Protein AF-A0A6P0NS53-F1 (afdb_monomer)

Nearest PDB structures (foldseek):
  1uk5-assembly1_A  TM=4.163E-01  e=1.624E+00  Mus musculus

Secondary structure (DSSP, 8-state):
----------------SS------------HHHHHHHHHHHHHHHHHHHHHHTTS--SSHHHHHHHHHHHHHHHHT-HHHHHHHHHHHHHH-HHHHHHHH--TTHHHHHHHHHHTT--

Radius of gyration: 18.17 Å; Cα contacts (8 Å, |Δi|>4): 87; chains: 1; bounding box: 30×30×69 Å

Structure (mmCIF, N/CA/C/O backbone):
data_AF-A0A6P0NS53-F1
#
_entry.id   AF-A0A6P0NS53-F1
#
loop_
_atom_site.group_PDB
_atom_site.id
_atom_site.type_symbol
_atom_site.label_atom_id
_atom_site.label_alt_id
_atom_site.label_comp_id
_atom_site.label_asym_id
_atom_site.label_entity_id
_atom_site.label_seq_id
_atom_site.pdbx_PDB_ins_code
_atom_site.Cartn_x
_atom_site.Cartn_y
_atom_site.Cartn_z
_atom_site.occupancy
_atom_site.B_iso_or_equiv
_atom_site.auth_seq_id
_atom_site.auth_comp_id
_atom_site.auth_asym_id
_atom_site.auth_atom_id
_atom_site.pdbx_PDB_model_num
ATOM 1 N N . MET A 1 1 ? -12.312 -16.521 -57.241 1.00 34.91 1 MET A N 1
ATOM 2 C CA . MET A 1 1 ? -12.283 -16.136 -55.816 1.00 34.91 1 MET A CA 1
ATOM 3 C C . MET A 1 1 ? -11.096 -16.828 -55.168 1.00 34.91 1 MET A C 1
ATOM 5 O O . MET A 1 1 ? -10.993 -18.034 -55.361 1.00 34.91 1 MET A O 1
ATOM 9 N N . PRO A 1 2 ? -10.205 -16.115 -54.466 1.00 38.16 2 PRO A N 1
ATOM 10 C CA . PRO A 1 2 ? -9.332 -16.703 -53.461 1.00 38.16 2 PRO A CA 1
ATOM 11 C C . PRO A 1 2 ? -9.891 -16.450 -52.053 1.00 38.16 2 PRO A C 1
ATOM 13 O O . PRO A 1 2 ? -10.226 -15.323 -51.694 1.00 38.16 2 PRO A O 1
ATOM 16 N N . ASP A 1 3 ? -10.003 -17.538 -51.300 1.00 37.81 3 ASP A N 1
ATOM 17 C CA . ASP A 1 3 ? -10.196 -17.595 -49.852 1.00 37.81 3 ASP A CA 1
ATOM 18 C C . ASP A 1 3 ? -8.951 -17.024 -49.153 1.00 37.81 3 ASP A C 1
ATOM 20 O O . ASP A 1 3 ? -7.829 -17.412 -49.479 1.00 37.81 3 ASP A O 1
ATOM 24 N N . ASN A 1 4 ? -9.144 -16.082 -48.228 1.00 36.38 4 ASN A N 1
ATOM 25 C CA . ASN A 1 4 ? -8.081 -15.567 -47.371 1.00 36.38 4 ASN A CA 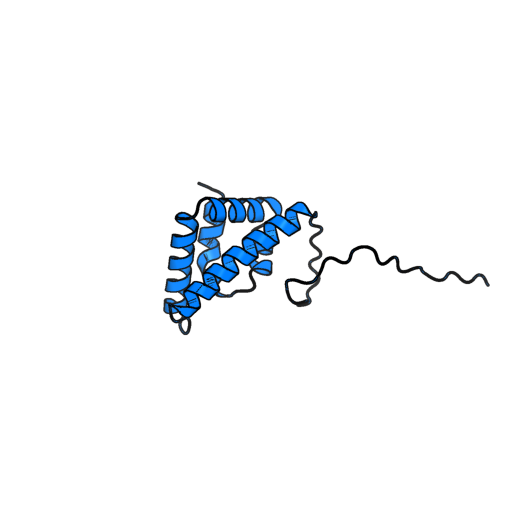1
ATOM 26 C C . ASN A 1 4 ? -8.583 -15.540 -45.924 1.00 36.38 4 ASN A C 1
ATOM 28 O O . ASN A 1 4 ? -8.949 -14.502 -45.371 1.00 36.38 4 ASN A O 1
ATOM 32 N N . THR A 1 5 ? -8.647 -16.736 -45.347 1.00 38.75 5 THR A N 1
ATOM 33 C CA . THR A 1 5 ? -8.88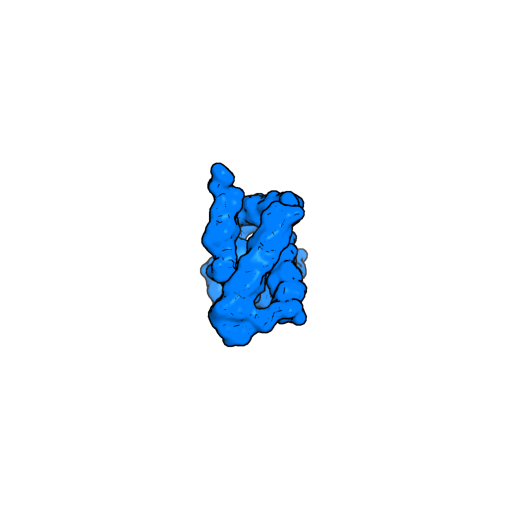5 -16.986 -43.926 1.00 38.75 5 THR A CA 1
ATOM 34 C C . THR A 1 5 ? -7.869 -16.208 -43.074 1.00 38.75 5 THR A C 1
ATOM 36 O O . THR A 1 5 ? -6.658 -16.397 -43.194 1.00 38.75 5 THR A O 1
ATOM 39 N N . ILE A 1 6 ? -8.355 -15.308 -42.213 1.00 48.66 6 ILE A N 1
ATOM 40 C CA . ILE A 1 6 ? -7.533 -14.560 -41.252 1.00 48.66 6 ILE A CA 1
ATOM 41 C C . ILE A 1 6 ? -7.165 -15.500 -40.097 1.00 48.66 6 ILE A C 1
ATOM 43 O O . ILE A 1 6 ? -8.029 -15.942 -39.342 1.00 48.66 6 ILE A O 1
ATOM 47 N N . ASN A 1 7 ? -5.872 -15.793 -39.957 1.00 35.19 7 ASN A N 1
ATOM 48 C CA . ASN A 1 7 ? -5.318 -16.550 -38.839 1.00 35.19 7 ASN A CA 1
ATOM 49 C C . ASN A 1 7 ? -5.260 -15.674 -37.580 1.00 35.19 7 ASN A C 1
ATOM 51 O O . ASN A 1 7 ? -4.454 -14.748 -37.497 1.00 35.19 7 ASN A O 1
ATOM 55 N N . PHE A 1 8 ? -6.066 -16.003 -36.571 1.00 43.97 8 PHE A N 1
ATOM 56 C CA . PHE A 1 8 ? -5.882 -15.493 -35.215 1.00 43.97 8 PHE A CA 1
ATOM 57 C C . PHE A 1 8 ? -4.694 -16.219 -34.569 1.00 43.97 8 PHE A C 1
ATOM 59 O O . PHE A 1 8 ? -4.832 -17.328 -34.052 1.00 43.97 8 PHE A O 1
ATOM 66 N N . THR A 1 9 ? -3.505 -15.616 -34.601 1.00 34.25 9 THR A N 1
ATOM 67 C CA . THR A 1 9 ? -2.370 -16.084 -33.796 1.00 34.25 9 THR A CA 1
ATOM 68 C C . THR A 1 9 ? -2.607 -15.736 -32.334 1.00 34.25 9 THR A C 1
ATOM 70 O O . THR A 1 9 ? -2.361 -14.622 -31.883 1.00 34.25 9 THR A O 1
ATOM 73 N N . ASN A 1 10 ? -3.094 -16.732 -31.604 1.00 50.84 10 ASN A N 1
ATOM 74 C CA . ASN A 1 10 ? -3.079 -16.790 -30.155 1.00 50.84 10 ASN A CA 1
ATOM 75 C C . ASN A 1 10 ? -1.629 -17.038 -29.697 1.00 50.84 10 ASN A C 1
ATOM 77 O O . ASN A 1 10 ? -1.100 -18.134 -29.886 1.00 50.84 10 ASN A O 1
ATOM 81 N N . GLN A 1 11 ? -0.966 -16.024 -29.139 1.00 44.06 11 GLN A N 1
ATOM 82 C CA . GLN A 1 11 ? 0.300 -16.193 -28.424 1.00 44.06 11 GLN A CA 1
ATOM 83 C C . GLN A 1 11 ? 0.292 -15.352 -27.148 1.00 44.06 11 GLN A C 1
ATOM 85 O O . GLN A 1 11 ? 0.391 -14.131 -27.204 1.00 44.06 11 GLN A O 1
ATOM 90 N N . GLY A 1 12 ? 0.211 -16.040 -26.004 1.00 35.94 12 GLY A N 1
ATOM 91 C CA . GLY A 1 12 ? 0.552 -15.483 -24.695 1.00 35.94 12 GLY A CA 1
ATOM 92 C C . GLY A 1 12 ? -0.493 -15.694 -23.603 1.00 35.94 12 GLY A C 1
ATOM 93 O O . GLY A 1 12 ? -1.063 -14.731 -23.107 1.00 35.94 12 GLY A O 1
ATOM 94 N N . ASN A 1 13 ? -0.714 -16.943 -23.182 1.00 50.44 13 ASN A N 1
ATOM 95 C CA . ASN A 1 13 ? -1.363 -17.230 -21.902 1.00 50.44 13 ASN A CA 1
ATOM 96 C C . ASN A 1 13 ? -0.452 -16.760 -20.753 1.00 50.44 13 ASN A C 1
ATOM 98 O O . ASN A 1 13 ? 0.525 -17.435 -20.435 1.00 50.44 13 ASN A O 1
ATOM 102 N N . ALA A 1 14 ? -0.797 -15.648 -20.106 1.00 43.59 14 ALA A N 1
ATOM 103 C CA . ALA A 1 14 ? -0.420 -15.381 -18.724 1.00 43.59 14 ALA A CA 1
ATOM 104 C C . ALA A 1 14 ? -1.712 -15.290 -17.909 1.00 43.59 14 ALA A C 1
ATOM 106 O O . ALA A 1 14 ? -2.581 -14.455 -18.159 1.00 43.59 14 ALA A O 1
ATOM 107 N N . SER A 1 15 ? -1.869 -16.240 -16.997 1.00 40.12 15 SER A N 1
ATOM 108 C CA . SER A 1 15 ? -3.053 -16.427 -16.173 1.00 40.12 15 SER A CA 1
ATOM 109 C C . SER A 1 15 ? -3.352 -15.206 -15.301 1.00 40.12 15 SER A C 1
ATOM 111 O O . SER A 1 15 ? -2.579 -14.855 -14.418 1.00 40.12 15 SER A O 1
ATOM 113 N N . ILE A 1 16 ? -4.513 -14.611 -15.570 1.00 51.44 16 ILE A N 1
ATOM 114 C CA . ILE A 1 16 ? -5.512 -14.055 -14.646 1.00 51.44 16 ILE A CA 1
ATOM 115 C C . ILE A 1 16 ? -5.083 -14.044 -13.163 1.00 51.44 16 ILE A C 1
ATOM 117 O O . ILE A 1 16 ? -5.287 -15.021 -12.446 1.00 51.44 16 ILE A O 1
ATOM 121 N N . TYR A 1 17 ? -4.614 -12.891 -12.687 1.00 47.34 17 TYR A N 1
ATOM 122 C CA . TYR A 1 17 ? -4.749 -12.461 -11.292 1.00 47.34 17 TYR A CA 1
ATOM 123 C C . TYR A 1 17 ? -5.261 -11.020 -11.300 1.00 47.34 17 TYR A C 1
ATOM 125 O O . TYR A 1 17 ? -4.495 -10.075 -11.426 1.00 47.34 17 TYR A O 1
ATOM 133 N N . GLY A 1 18 ? -6.583 -10.873 -11.249 1.00 41.56 18 GLY A N 1
ATOM 134 C CA . GLY A 1 18 ? -7.274 -9.584 -11.314 1.00 41.56 18 GLY A CA 1
ATOM 135 C C . GLY A 1 18 ? -8.386 -9.631 -12.353 1.00 41.56 18 GLY A C 1
ATOM 136 O O . GLY A 1 18 ? -8.162 -9.945 -13.517 1.00 41.56 18 GLY A O 1
ATOM 137 N N . LYS A 1 19 ? -9.621 -9.411 -11.911 1.00 41.03 19 LYS A N 1
ATOM 138 C CA . LYS A 1 19 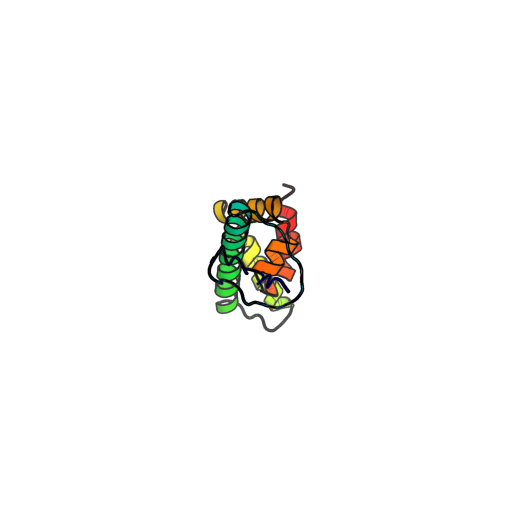? -10.830 -9.472 -12.735 1.00 41.03 19 LYS A CA 1
ATOM 139 C C . LYS A 1 19 ? -10.702 -8.575 -13.968 1.00 41.03 19 LYS A C 1
ATOM 141 O O . LYS A 1 19 ? -10.268 -7.434 -13.877 1.00 41.03 19 LYS A O 1
ATOM 146 N N . GLN A 1 20 ? -11.181 -9.077 -15.100 1.00 48.31 20 GLN A N 1
ATOM 147 C CA . GLN A 1 20 ? -11.447 -8.285 -16.297 1.00 48.31 20 GLN A CA 1
ATOM 148 C C . GLN A 1 20 ? -12.592 -7.306 -15.984 1.00 48.31 20 GLN A C 1
ATOM 150 O O . GLN A 1 20 ? -13.768 -7.638 -16.123 1.00 48.31 20 GLN A O 1
ATOM 155 N N . VAL A 1 21 ? -12.257 -6.117 -15.483 1.00 44.91 21 VAL A N 1
ATOM 156 C CA . VAL A 1 21 ? -13.198 -4.999 -15.348 1.00 44.91 21 VAL A CA 1
ATOM 157 C C . VAL A 1 21 ? -12.911 -4.062 -16.512 1.00 44.91 21 VAL A C 1
ATOM 159 O O . VAL A 1 21 ? -11.875 -3.409 -16.561 1.00 44.91 21 VAL A O 1
ATOM 162 N N . GLY A 1 22 ? -13.785 -4.091 -17.517 1.00 50.28 22 GLY A N 1
ATOM 163 C CA . GLY A 1 22 ? -13.590 -3.353 -18.758 1.00 50.28 22 GLY A CA 1
ATOM 164 C C . GLY A 1 22 ? -13.573 -1.843 -18.545 1.00 50.28 22 GLY A C 1
ATOM 165 O O . GLY A 1 22 ? -14.570 -1.309 -18.078 1.00 50.28 22 GLY A O 1
ATOM 166 N N . ILE A 1 23 ? -12.466 -1.201 -18.933 1.00 41.69 23 ILE A N 1
ATOM 167 C CA . ILE A 1 23 ? -12.349 0.025 -19.745 1.00 41.69 23 ILE A CA 1
ATOM 168 C C . ILE A 1 23 ? -10.974 -0.067 -20.440 1.00 41.69 23 ILE A C 1
ATOM 170 O O . ILE A 1 23 ? -9.974 -0.351 -19.786 1.00 41.69 23 ILE A O 1
ATOM 174 N N . ASP A 1 24 ? -10.923 0.149 -21.755 1.00 42.53 24 ASP A N 1
ATOM 175 C CA . ASP A 1 24 ? -9.722 0.090 -22.600 1.00 42.53 24 ASP A CA 1
ATOM 176 C C . ASP A 1 24 ? -8.638 1.111 -22.198 1.00 42.53 24 ASP A C 1
ATOM 178 O O . ASP A 1 24 ? -8.506 2.186 -22.785 1.00 42.53 24 ASP A O 1
ATOM 182 N N . LYS A 1 25 ? -7.807 0.763 -21.214 1.00 49.53 25 LYS A N 1
ATOM 183 C CA . LYS A 1 25 ? -6.474 1.348 -21.035 1.00 49.53 25 LYS A CA 1
ATOM 184 C C . LYS A 1 25 ? -5.434 0.266 -21.309 1.00 49.53 25 LYS A C 1
ATOM 186 O O . LYS A 1 25 ? -4.979 -0.425 -20.403 1.00 49.53 25 LYS A O 1
ATOM 191 N N . GLN A 1 26 ? -5.076 0.078 -22.580 1.00 50.81 26 GLN A N 1
ATOM 192 C CA . GLN A 1 26 ? -3.965 -0.806 -22.942 1.00 50.81 26 GLN A CA 1
ATOM 193 C C . GLN A 1 26 ? -2.635 -0.128 -22.599 1.00 50.81 26 GLN A C 1
ATOM 195 O O . GLN A 1 26 ? -2.031 0.558 -23.422 1.00 50.81 26 GLN A O 1
ATOM 200 N N . TYR A 1 27 ? -2.170 -0.323 -21.369 1.00 59.41 27 TYR A N 1
ATOM 201 C CA . TYR A 1 27 ? -0.786 -0.043 -21.013 1.00 59.41 27 TYR A CA 1
ATOM 202 C C . TYR A 1 27 ? 0.104 -1.181 -21.529 1.00 59.41 27 TYR A C 1
ATOM 204 O O . TYR A 1 27 ? -0.057 -2.337 -21.137 1.00 59.41 27 TYR A O 1
ATOM 212 N N . ASN A 1 28 ? 1.036 -0.872 -22.436 1.00 71.31 28 ASN A N 1
ATOM 213 C CA . ASN A 1 28 ? 1.952 -1.861 -23.008 1.00 71.31 28 ASN A CA 1
ATOM 214 C C . ASN A 1 28 ? 3.167 -2.063 -22.083 1.00 71.31 28 ASN A C 1
ATOM 216 O O . ASN A 1 28 ? 4.255 -1.552 -22.350 1.00 71.31 28 ASN A O 1
ATOM 220 N N . TYR A 1 29 ? 2.954 -2.742 -20.954 1.00 79.31 29 TYR A N 1
ATOM 221 C CA . TYR A 1 29 ? 4.008 -3.066 -19.991 1.00 79.31 29 TYR A CA 1
ATOM 222 C C . TYR A 1 29 ?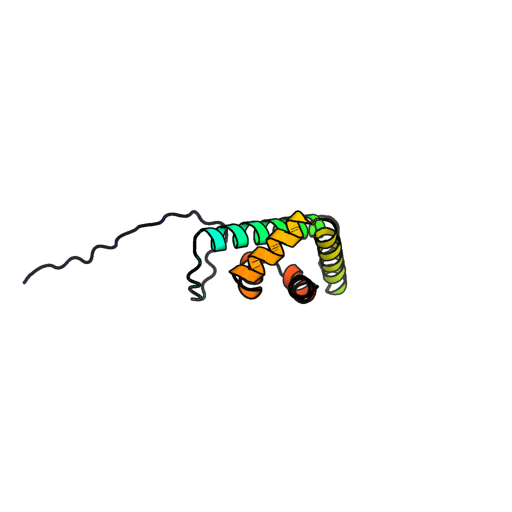 4.801 -4.299 -20.419 1.00 79.31 29 TYR A C 1
ATOM 224 O O . TYR A 1 29 ? 4.220 -5.304 -20.836 1.00 79.31 29 TYR A O 1
ATOM 232 N N . ASN A 1 30 ? 6.121 -4.253 -20.251 1.00 86.56 30 ASN A N 1
ATOM 233 C CA . ASN A 1 30 ? 6.967 -5.432 -20.404 1.00 86.56 30 ASN A CA 1
ATOM 234 C C . ASN A 1 30 ? 6.768 -6.424 -19.235 1.00 86.56 30 ASN A C 1
ATOM 236 O O . ASN A 1 30 ? 6.134 -6.111 -18.225 1.00 86.56 30 ASN A O 1
ATOM 240 N N . SER A 1 31 ? 7.315 -7.635 -19.360 1.00 85.44 31 SER A N 1
ATOM 241 C CA . SER A 1 31 ? 7.146 -8.694 -18.354 1.00 85.44 31 SER A CA 1
ATOM 242 C C . SER A 1 31 ? 7.684 -8.326 -16.967 1.00 85.44 31 SER A C 1
ATOM 244 O O . SER A 1 31 ? 7.143 -8.778 -15.961 1.00 85.44 31 SER A O 1
ATOM 246 N N . GLU A 1 32 ? 8.742 -7.517 -16.896 1.00 84.69 32 GLU A N 1
ATOM 247 C CA . GLU A 1 32 ? 9.330 -7.080 -15.626 1.00 84.69 32 GLU A CA 1
ATOM 248 C C . GLU A 1 32 ? 8.438 -6.046 -14.934 1.00 84.69 32 GLU A C 1
ATOM 250 O O . GLU A 1 32 ? 8.131 -6.202 -13.757 1.00 84.69 32 GLU A O 1
ATOM 255 N N . GLN A 1 33 ? 7.936 -5.057 -15.679 1.00 85.25 33 GLN A N 1
ATOM 256 C CA . GLN A 1 33 ? 6.973 -4.062 -15.199 1.00 85.25 33 GLN A CA 1
ATOM 257 C C . GLN A 1 33 ? 5.710 -4.730 -14.650 1.00 85.25 33 GLN A C 1
ATOM 259 O O . GLN A 1 33 ? 5.281 -4.414 -13.543 1.00 85.25 33 GLN A O 1
ATOM 264 N N . GLN A 1 34 ? 5.153 -5.701 -15.383 1.00 87.19 34 GLN A N 1
ATOM 265 C CA . GLN A 1 34 ? 3.982 -6.462 -14.936 1.00 87.19 34 GLN A CA 1
ATOM 266 C C . GLN A 1 34 ? 4.254 -7.216 -13.633 1.00 87.19 34 GLN A C 1
ATOM 268 O O . GLN A 1 34 ? 3.425 -7.195 -12.726 1.00 87.19 34 GLN A O 1
ATOM 273 N N . LYS A 1 35 ? 5.425 -7.853 -13.519 1.00 89.44 35 LYS A N 1
ATOM 274 C CA . LYS A 1 35 ? 5.819 -8.583 -12.314 1.00 89.44 35 LYS A CA 1
ATOM 275 C C . LYS A 1 35 ? 5.973 -7.645 -11.117 1.00 89.44 35 LYS A C 1
ATOM 277 O O . LYS A 1 35 ? 5.370 -7.898 -10.080 1.00 89.44 35 LYS A O 1
ATOM 282 N N . THR A 1 36 ? 6.734 -6.562 -11.260 1.00 91.38 36 THR A N 1
ATOM 283 C CA . THR A 1 36 ? 6.955 -5.592 -10.179 1.00 91.38 36 THR A CA 1
ATOM 284 C C . THR A 1 36 ? 5.646 -4.940 -9.735 1.00 91.38 36 THR A C 1
ATOM 286 O O . THR A 1 36 ? 5.408 -4.801 -8.536 1.00 91.38 36 THR A O 1
ATOM 289 N N . LEU A 1 37 ? 4.771 -4.589 -10.683 1.00 93.69 37 LEU A N 1
ATOM 290 C CA . LEU A 1 37 ? 3.447 -4.046 -10.393 1.00 93.69 37 LEU A CA 1
ATOM 291 C C . LEU A 1 37 ? 2.582 -5.047 -9.618 1.00 93.69 37 LEU A C 1
ATOM 293 O O . LEU A 1 37 ? 2.024 -4.690 -8.583 1.00 93.69 37 LEU A O 1
ATOM 297 N N . ALA A 1 38 ? 2.498 -6.293 -10.089 1.00 92.75 38 ALA A N 1
ATOM 298 C CA . ALA A 1 38 ? 1.698 -7.334 -9.451 1.00 92.75 38 ALA A CA 1
ATOM 299 C C . ALA A 1 38 ? 2.203 -7.670 -8.040 1.00 92.75 38 ALA A C 1
ATOM 301 O O . ALA A 1 38 ? 1.403 -7.803 -7.118 1.00 92.75 38 ALA A O 1
ATOM 302 N N . GLU A 1 39 ? 3.521 -7.762 -7.850 1.00 94.00 39 GLU A N 1
ATOM 303 C CA . GLU A 1 39 ? 4.127 -8.022 -6.540 1.00 94.00 39 GLU A CA 1
ATOM 304 C C . GLU A 1 39 ? 3.823 -6.899 -5.542 1.00 94.00 39 GLU A C 1
ATOM 306 O O . GLU A 1 39 ? 3.392 -7.177 -4.423 1.00 94.00 39 GLU A O 1
ATOM 311 N N . ALA A 1 40 ? 3.992 -5.635 -5.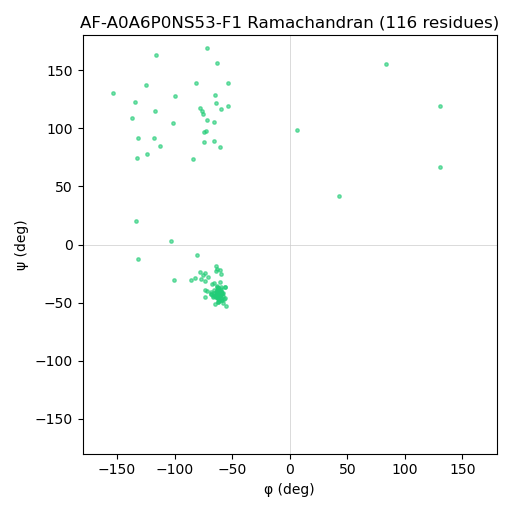946 1.00 95.69 40 ALA A N 1
ATOM 312 C CA . ALA A 1 40 ? 3.687 -4.493 -5.087 1.00 95.69 40 ALA A CA 1
ATOM 313 C C . ALA A 1 40 ? 2.185 -4.387 -4.782 1.00 95.69 40 ALA A C 1
ATOM 315 O O . ALA A 1 40 ? 1.804 -4.129 -3.639 1.00 95.69 40 ALA A O 1
ATOM 316 N N . ALA A 1 41 ? 1.328 -4.611 -5.782 1.00 96.00 41 ALA A N 1
ATOM 317 C CA . ALA A 1 41 ? -0.117 -4.567 -5.609 1.00 96.00 41 ALA A CA 1
ATOM 318 C C . ALA A 1 41 ? -0.609 -5.658 -4.650 1.00 96.00 41 ALA A C 1
ATOM 320 O O . ALA A 1 41 ? -1.372 -5.361 -3.731 1.00 96.00 41 ALA A O 1
ATOM 321 N N . GLN A 1 42 ? -0.118 -6.892 -4.809 1.00 96.06 42 GLN A N 1
ATOM 322 C CA . GLN A 1 42 ? -0.459 -8.008 -3.929 1.00 96.06 42 GLN A CA 1
ATOM 323 C C . GLN A 1 42 ? -0.029 -7.734 -2.485 1.00 96.06 42 GLN A C 1
ATOM 325 O O . GLN A 1 42 ? -0.809 -7.944 -1.562 1.00 96.06 42 GLN A O 1
ATOM 330 N N . GLU A 1 43 ? 1.186 -7.222 -2.274 1.00 96.50 43 GLU A N 1
ATOM 331 C CA . GLU A 1 43 ? 1.701 -6.962 -0.926 1.00 96.50 43 GLU A CA 1
ATOM 332 C C . GLU A 1 43 ? 0.902 -5.860 -0.208 1.00 96.50 43 GLU A C 1
ATOM 334 O O . GLU A 1 43 ? 0.592 -5.976 0.981 1.00 96.50 43 GLU A O 1
ATOM 339 N N . ILE A 1 44 ? 0.500 -4.811 -0.934 1.00 96.19 44 ILE A N 1
ATOM 340 C CA . ILE A 1 44 ? -0.395 -3.773 -0.410 1.00 96.19 44 ILE A CA 1
ATOM 341 C C . ILE A 1 44 ? -1.787 -4.342 -0.123 1.00 96.19 44 ILE A C 1
ATOM 343 O O . ILE A 1 44 ? -2.351 -4.057 0.937 1.00 96.19 44 ILE A O 1
ATOM 347 N N . GLN A 1 45 ? -2.342 -5.132 -1.042 1.00 96.44 45 GLN A N 1
ATOM 348 C CA . GLN A 1 45 ? -3.657 -5.744 -0.879 1.00 96.44 45 GLN A CA 1
ATOM 349 C C . GLN A 1 45 ? -3.697 -6.613 0.381 1.00 96.44 45 GLN A C 1
ATOM 351 O O . GLN A 1 45 ? -4.557 -6.414 1.243 1.00 96.44 45 GLN A O 1
ATOM 356 N N . ASP A 1 46 ? -2.716 -7.501 0.543 1.00 96.69 46 ASP A N 1
ATO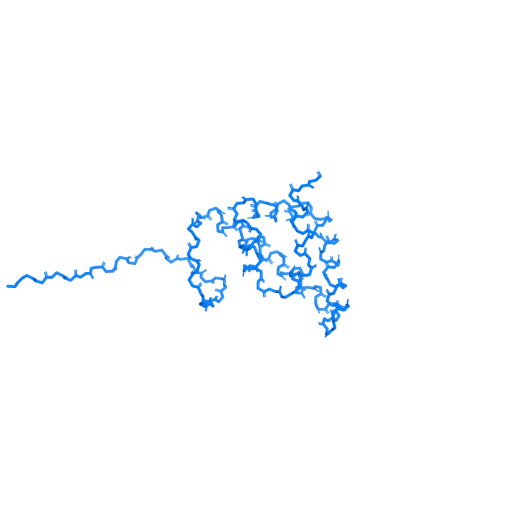M 357 C CA . ASP A 1 46 ? -2.608 -8.390 1.697 1.00 96.69 46 ASP A CA 1
ATOM 358 C C . ASP A 1 46 ? -2.487 -7.604 3.006 1.00 96.69 46 ASP A C 1
ATOM 360 O O . ASP A 1 46 ? -3.108 -7.960 4.013 1.00 96.69 46 ASP A O 1
ATOM 364 N N . LEU A 1 47 ? -1.710 -6.517 3.009 1.00 97.50 47 LEU A N 1
ATOM 365 C CA . LEU A 1 47 ? -1.572 -5.641 4.169 1.00 97.50 47 LEU A CA 1
ATOM 366 C C . LEU A 1 47 ? -2.912 -4.992 4.541 1.00 97.50 47 LEU A C 1
ATOM 368 O O . LEU A 1 47 ? -3.324 -5.035 5.705 1.00 97.50 47 LEU A O 1
ATOM 372 N N . LEU A 1 48 ? -3.608 -4.408 3.565 1.00 96.44 48 LEU A N 1
ATOM 373 C CA . LEU A 1 48 ? -4.888 -3.736 3.782 1.00 96.44 48 LEU A CA 1
ATOM 374 C C . LEU A 1 48 ? -5.963 -4.716 4.264 1.00 96.44 48 LEU A C 1
ATOM 376 O O . LEU A 1 48 ? -6.701 -4.400 5.199 1.00 96.44 48 LEU A O 1
ATOM 380 N N . GLU A 1 49 ? -6.022 -5.922 3.701 1.00 95.62 49 GLU A N 1
ATOM 381 C CA . GLU A 1 49 ? -6.938 -6.976 4.143 1.00 95.62 49 GLU A CA 1
ATOM 382 C C . GLU A 1 49 ? -6.642 -7.451 5.570 1.00 95.62 49 GLU A C 1
ATOM 384 O O . GLU A 1 49 ? -7.558 -7.626 6.381 1.00 95.62 49 GLU A O 1
ATOM 389 N N . GLN A 1 50 ? -5.365 -7.644 5.916 1.00 97.12 50 GLN A N 1
ATOM 390 C CA . GLN A 1 50 ? -4.960 -8.020 7.272 1.00 97.12 50 GLN A CA 1
ATOM 391 C C . GLN A 1 50 ? -5.331 -6.948 8.299 1.00 97.12 50 GLN A C 1
ATOM 393 O O . GLN A 1 50 ? -5.752 -7.276 9.413 1.00 97.12 50 GLN A O 1
ATOM 398 N N . LEU A 1 51 ? -5.198 -5.671 7.939 1.00 97.25 51 LEU A N 1
ATOM 399 C CA . LEU A 1 51 ? -5.572 -4.558 8.806 1.00 97.25 51 LEU A CA 1
ATOM 400 C C . LEU A 1 51 ? -7.092 -4.401 8.911 1.00 97.25 51 LEU A C 1
ATOM 402 O O . LEU A 1 51 ? -7.592 -4.195 10.016 1.00 97.25 51 LEU A O 1
ATOM 406 N N . ALA A 1 52 ? -7.837 -4.586 7.821 1.00 94.56 52 ALA A N 1
ATOM 407 C CA . ALA A 1 52 ? -9.301 -4.529 7.823 1.00 94.56 52 ALA A CA 1
ATOM 408 C C . ALA A 1 52 ? -9.953 -5.631 8.683 1.00 94.56 52 ALA A C 1
ATOM 410 O O . ALA A 1 52 ? -11.070 -5.461 9.164 1.00 94.56 52 ALA A O 1
ATOM 411 N N . LYS A 1 53 ? -9.254 -6.747 8.934 1.00 96.31 53 LYS A N 1
ATOM 412 C CA . LYS A 1 53 ? -9.688 -7.778 9.899 1.00 96.31 53 LYS A CA 1
ATOM 413 C C . LYS A 1 53 ? -9.519 -7.345 11.361 1.00 96.31 53 LYS A C 1
ATOM 415 O O . LYS A 1 53 ? -10.187 -7.890 12.234 1.00 96.31 53 LYS A O 1
ATOM 420 N N . LYS A 1 54 ? -8.606 -6.409 11.640 1.00 97.00 54 LYS A N 1
ATOM 421 C CA . LYS A 1 54 ? -8.249 -5.955 12.999 1.00 97.00 54 LYS A CA 1
ATOM 422 C C . LYS A 1 54 ? -8.917 -4.640 13.384 1.00 97.00 54 LYS A C 1
ATOM 424 O O . LYS A 1 54 ? -9.172 -4.407 14.563 1.00 97.00 54 LYS A O 1
ATOM 429 N N . TYR A 1 55 ? -9.180 -3.786 12.404 1.00 96.06 55 TYR A N 1
ATOM 430 C CA . TYR A 1 55 ? -9.740 -2.459 12.598 1.00 96.06 55 TYR A CA 1
ATOM 431 C C . TYR A 1 55 ? -11.013 -2.316 11.761 1.00 96.06 55 TYR A C 1
ATOM 433 O O . TYR A 1 55 ? -11.029 -2.734 10.603 1.00 96.06 55 TYR A O 1
ATOM 441 N N . PRO A 1 56 ? -12.082 -1.718 12.312 1.00 94.19 56 PRO A N 1
ATOM 442 C CA . PRO A 1 56 ? -13.306 -1.495 11.557 1.00 94.19 56 PRO A CA 1
ATOM 443 C C . PRO A 1 56 ? -13.049 -0.550 10.374 1.00 94.19 56 PRO A C 1
ATOM 445 O O . PRO A 1 56 ? -12.125 0.260 10.405 1.00 94.19 56 PRO A O 1
ATOM 448 N N . THR A 1 57 ? -13.890 -0.633 9.344 1.00 95.69 57 THR A N 1
ATOM 449 C CA . THR A 1 57 ? -13.778 0.159 8.101 1.00 95.69 57 THR A CA 1
ATOM 450 C C . THR A 1 57 ? -15.119 0.771 7.670 1.00 95.69 57 THR A C 1
ATOM 452 O O . THR A 1 57 ? -15.292 1.165 6.517 1.00 95.69 57 THR A O 1
ATOM 455 N N . ASN A 1 58 ? -16.081 0.888 8.594 1.00 95.75 58 ASN A N 1
ATOM 456 C CA . ASN A 1 58 ? -17.456 1.309 8.297 1.00 95.75 58 ASN A CA 1
ATOM 457 C C . ASN A 1 58 ? -17.588 2.825 8.082 1.00 95.75 58 ASN A C 1
ATOM 459 O O . ASN A 1 58 ? -18.453 3.270 7.332 1.00 95.75 58 ASN A O 1
ATOM 463 N N . THR A 1 59 ? -16.738 3.629 8.725 1.00 96.75 59 THR A N 1
ATOM 464 C CA . THR A 1 59 ? -16.747 5.098 8.606 1.00 96.75 59 THR A CA 1
ATOM 465 C C . THR A 1 59 ? -15.465 5.623 7.971 1.00 96.75 59 THR A C 1
ATOM 467 O O . THR A 1 59 ? -14.443 4.938 7.943 1.00 96.75 59 THR A O 1
ATOM 470 N N . LEU A 1 60 ? -15.485 6.869 7.487 1.00 94.62 60 LEU A N 1
ATOM 471 C CA . LEU A 1 60 ? -14.289 7.505 6.931 1.00 94.62 60 LEU A CA 1
ATOM 472 C C . LEU A 1 60 ? -13.141 7.562 7.952 1.00 94.62 60 LEU A C 1
ATOM 474 O O . LEU A 1 60 ? -12.018 7.197 7.621 1.00 94.62 60 LEU A O 1
ATOM 478 N N . SER A 1 61 ? -13.424 7.939 9.203 1.00 95.69 61 SER A N 1
ATOM 479 C CA . SER A 1 61 ? -12.415 7.975 10.272 1.00 95.69 61 SER A CA 1
ATOM 480 C C . SER A 1 61 ? -11.806 6.596 10.535 1.00 95.69 61 SER A C 1
ATOM 482 O O . SER A 1 61 ? -10.600 6.472 10.712 1.00 95.69 61 SER A O 1
ATOM 484 N N . GLN A 1 62 ? -12.631 5.549 10.513 1.00 96.69 62 GLN A N 1
ATOM 485 C CA . GLN A 1 62 ? -12.191 4.166 10.687 1.00 96.69 62 GLN A CA 1
ATOM 486 C C . GLN A 1 62 ? -11.294 3.692 9.533 1.00 96.69 62 GLN A C 1
ATOM 488 O O . GLN A 1 62 ? -10.230 3.122 9.766 1.00 96.69 62 GLN A O 1
ATOM 493 N N . LYS A 1 63 ? -11.660 4.012 8.287 1.00 96.00 63 LYS A N 1
ATOM 494 C CA . LYS A 1 63 ? -10.810 3.757 7.115 1.00 96.00 63 LYS A CA 1
ATOM 495 C C . LYS A 1 63 ? -9.487 4.529 7.182 1.00 96.00 63 LYS A C 1
ATOM 497 O O . LYS A 1 63 ? -8.450 3.976 6.833 1.00 96.00 63 LYS A O 1
ATOM 502 N N . GLY A 1 64 ? -9.512 5.764 7.688 1.00 94.75 64 GLY A N 1
ATOM 503 C CA . GLY A 1 64 ? -8.312 6.563 7.950 1.00 94.75 64 GLY A CA 1
ATOM 504 C C . GLY A 1 64 ? -7.343 5.881 8.918 1.00 94.75 64 GLY A C 1
ATOM 505 O O . GLY A 1 64 ? -6.151 5.836 8.644 1.00 94.75 64 GLY A O 1
ATOM 506 N N . ILE A 1 65 ? -7.848 5.260 9.991 1.00 96.38 65 ILE A N 1
ATOM 507 C CA . ILE A 1 65 ? -7.016 4.485 10.930 1.00 96.38 65 ILE A CA 1
ATOM 508 C C . ILE A 1 65 ? -6.314 3.325 10.215 1.00 96.38 65 ILE A C 1
ATOM 510 O O . ILE A 1 65 ? -5.118 3.115 10.421 1.00 96.38 65 ILE A O 1
ATOM 514 N N . VAL A 1 66 ? -7.031 2.584 9.364 1.00 97.25 66 VAL A N 1
ATOM 515 C CA . VAL A 1 66 ? -6.434 1.488 8.584 1.00 97.25 66 VAL A CA 1
ATOM 516 C C . VAL A 1 66 ? -5.355 2.004 7.637 1.00 97.25 66 VAL A C 1
ATOM 518 O O . VAL A 1 66 ? -4.269 1.432 7.603 1.00 97.25 66 VAL A O 1
ATOM 521 N N . ALA A 1 67 ? -5.616 3.105 6.931 1.00 94.56 67 ALA A N 1
ATOM 522 C CA . ALA A 1 67 ? -4.642 3.736 6.047 1.00 94.56 67 ALA A CA 1
ATOM 523 C C . ALA A 1 67 ? -3.375 4.161 6.810 1.00 94.56 67 ALA A C 1
ATOM 525 O O . ALA A 1 67 ? -2.274 3.794 6.412 1.00 94.56 67 ALA A O 1
ATOM 526 N N . THR A 1 68 ? -3.507 4.833 7.959 1.00 95.44 68 THR A N 1
ATOM 527 C CA . THR A 1 68 ? -2.360 5.191 8.812 1.00 95.44 68 THR A CA 1
ATOM 528 C C . THR A 1 68 ? -1.575 3.958 9.261 1.00 95.44 68 THR A C 1
ATOM 530 O O . THR A 1 68 ? -0.348 3.961 9.232 1.00 95.44 68 THR A O 1
ATOM 533 N N . LYS A 1 69 ? -2.257 2.869 9.635 1.00 97.81 69 LYS A N 1
ATOM 534 C CA . LYS A 1 69 ? -1.585 1.622 10.029 1.00 97.81 69 LYS A CA 1
ATOM 535 C C . LYS A 1 69 ? -0.867 0.941 8.867 1.00 97.81 69 LYS A C 1
ATOM 537 O O . LYS A 1 69 ? 0.189 0.352 9.085 1.00 97.81 69 LYS A O 1
ATOM 542 N N . ALA A 1 70 ? -1.408 1.033 7.656 1.00 97.06 70 ALA A N 1
ATOM 543 C CA . ALA A 1 70 ? -0.753 0.530 6.457 1.00 97.06 70 ALA A CA 1
ATOM 544 C C . ALA A 1 70 ? 0.518 1.332 6.146 1.00 97.06 70 ALA A C 1
ATOM 546 O O . ALA A 1 70 ? 1.572 0.741 5.929 1.00 97.06 70 ALA A O 1
ATOM 547 N N . VAL A 1 71 ? 0.444 2.664 6.234 1.00 95.62 71 VAL A N 1
ATOM 548 C CA . VAL A 1 71 ? 1.598 3.567 6.106 1.00 95.62 71 VAL A CA 1
ATOM 549 C C . VAL A 1 71 ? 2.703 3.200 7.101 1.00 95.62 71 VAL A C 1
ATOM 551 O O . VAL A 1 71 ? 3.824 2.916 6.687 1.00 95.62 71 VAL A O 1
ATOM 554 N N . GLU A 1 72 ? 2.377 3.092 8.394 1.00 96.44 72 GLU A N 1
ATOM 555 C CA . GLU A 1 72 ? 3.340 2.694 9.433 1.00 96.44 72 GLU A CA 1
ATOM 556 C C . GLU A 1 72 ? 4.000 1.333 9.138 1.00 96.44 72 GLU A C 1
ATOM 558 O O . GLU A 1 72 ? 5.168 1.119 9.467 1.00 96.44 72 GLU A O 1
ATOM 563 N N . ALA A 1 73 ? 3.251 0.382 8.574 1.00 97.00 73 ALA A N 1
ATOM 564 C CA . ALA A 1 73 ? 3.766 -0.942 8.234 1.00 97.00 73 ALA A CA 1
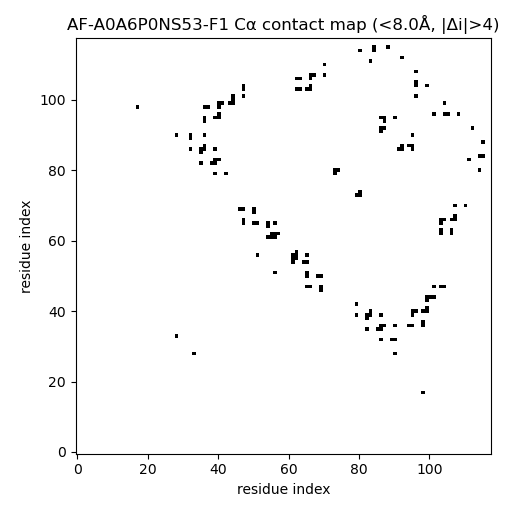ATOM 565 C C . ALA A 1 73 ? 4.715 -0.899 7.026 1.00 97.00 73 ALA A C 1
ATOM 567 O O . ALA A 1 73 ? 5.756 -1.554 7.058 1.00 97.00 73 ALA A O 1
ATOM 568 N N . ILE A 1 74 ? 4.393 -0.095 6.009 1.00 95.69 74 ILE A N 1
ATOM 569 C CA . ILE A 1 74 ? 5.246 0.127 4.834 1.00 95.69 74 ILE A CA 1
ATOM 570 C C . ILE A 1 74 ? 6.554 0.812 5.245 1.00 95.69 74 ILE A C 1
ATOM 572 O O . ILE A 1 74 ? 7.626 0.369 4.845 1.00 95.69 74 ILE A O 1
ATOM 576 N N . GLU A 1 75 ? 6.500 1.843 6.092 1.00 93.62 75 GLU A N 1
ATOM 577 C CA . GLU A 1 75 ? 7.705 2.530 6.584 1.00 93.62 75 GLU A CA 1
ATOM 578 C C . GLU A 1 75 ? 8.650 1.596 7.349 1.00 93.62 75 GLU A C 1
ATOM 580 O O . GLU A 1 75 ? 9.871 1.714 7.244 1.00 93.62 75 GLU A O 1
ATOM 585 N N . LYS A 1 76 ? 8.089 0.647 8.106 1.00 96.62 76 LYS A N 1
ATOM 586 C CA . LYS A 1 76 ? 8.848 -0.336 8.893 1.00 96.62 76 LYS A CA 1
ATOM 587 C C . LYS A 1 76 ? 9.359 -1.518 8.072 1.00 96.62 76 LYS A C 1
ATOM 589 O O . LYS A 1 76 ? 10.142 -2.305 8.602 1.00 96.62 76 LYS A O 1
ATOM 594 N N . ASN A 1 77 ? 8.934 -1.660 6.818 1.00 96.44 77 ASN A N 1
ATOM 595 C CA . ASN A 1 77 ? 9.346 -2.741 5.931 1.00 96.44 77 ASN A CA 1
ATOM 596 C C . ASN A 1 77 ? 10.087 -2.172 4.703 1.00 96.44 77 ASN A C 1
ATOM 598 O O . ASN A 1 77 ? 9.456 -1.872 3.686 1.00 96.44 77 ASN A O 1
ATOM 602 N N . PRO A 1 78 ? 11.430 -2.054 4.764 1.00 95.00 78 PRO A N 1
ATOM 603 C CA . PRO A 1 78 ? 12.233 -1.507 3.670 1.00 95.00 78 PRO A CA 1
ATOM 604 C C . PRO A 1 78 ? 12.040 -2.234 2.336 1.00 95.00 78 PRO A C 1
ATOM 606 O O . PRO A 1 78 ? 11.997 -1.583 1.298 1.00 95.00 78 PRO A O 1
ATOM 609 N N . ASN A 1 79 ? 11.861 -3.559 2.362 1.00 95.69 79 ASN A N 1
ATOM 610 C CA . ASN A 1 79 ? 11.680 -4.361 1.150 1.00 95.69 79 ASN A CA 1
ATOM 611 C C . ASN A 1 79 ? 10.336 -4.062 0.474 1.00 95.69 79 ASN A C 1
ATOM 613 O O . ASN A 1 79 ? 10.273 -3.907 -0.744 1.00 95.69 79 ASN A O 1
ATOM 617 N N . MET A 1 80 ? 9.264 -3.944 1.266 1.00 95.50 80 MET A N 1
ATOM 618 C CA . MET A 1 80 ? 7.948 -3.546 0.755 1.00 95.50 80 MET A CA 1
ATOM 619 C C . MET A 1 80 ? 8.009 -2.136 0.170 1.00 95.50 80 MET A C 1
ATOM 621 O O . MET A 1 80 ? 7.539 -1.900 -0.940 1.00 95.50 80 MET A O 1
ATOM 625 N N . LYS A 1 81 ? 8.636 -1.200 0.894 1.00 95.38 81 LYS A N 1
ATOM 626 C CA . LYS A 1 81 ? 8.836 0.173 0.425 1.00 95.38 81 LYS A CA 1
ATOM 627 C C . LYS A 1 81 ? 9.577 0.208 -0.915 1.00 95.38 81 LYS A C 1
ATOM 629 O O . LYS A 1 81 ? 9.135 0.912 -1.818 1.00 95.38 81 LYS A O 1
ATOM 634 N N . GLU A 1 82 ? 10.660 -0.553 -1.059 1.00 94.94 82 GLU A N 1
ATOM 635 C CA . GLU A 1 82 ? 11.429 -0.638 -2.305 1.00 94.94 82 GLU A CA 1
ATOM 636 C C . GLU A 1 82 ? 10.569 -1.143 -3.469 1.00 94.94 82 GLU A C 1
ATOM 638 O O . GLU A 1 82 ? 10.512 -0.490 -4.507 1.00 94.94 82 GLU A O 1
ATOM 643 N N . ARG A 1 83 ? 9.814 -2.233 -3.280 1.00 94.38 83 ARG A N 1
ATOM 644 C CA . ARG A 1 83 ? 8.909 -2.777 -4.310 1.00 94.38 83 ARG A CA 1
ATOM 645 C C . ARG A 1 83 ? 7.849 -1.776 -4.747 1.00 94.38 83 ARG A C 1
ATOM 647 O O . ARG A 1 83 ? 7.596 -1.634 -5.942 1.00 94.38 83 ARG A O 1
ATOM 654 N N . ILE A 1 84 ? 7.256 -1.063 -3.791 1.00 95.50 84 ILE A N 1
ATOM 655 C CA . ILE A 1 84 ? 6.267 -0.016 -4.061 1.00 95.50 84 ILE A CA 1
ATOM 656 C C . ILE A 1 84 ? 6.899 1.104 -4.892 1.00 95.50 84 ILE A C 1
ATOM 658 O O . ILE A 1 84 ? 6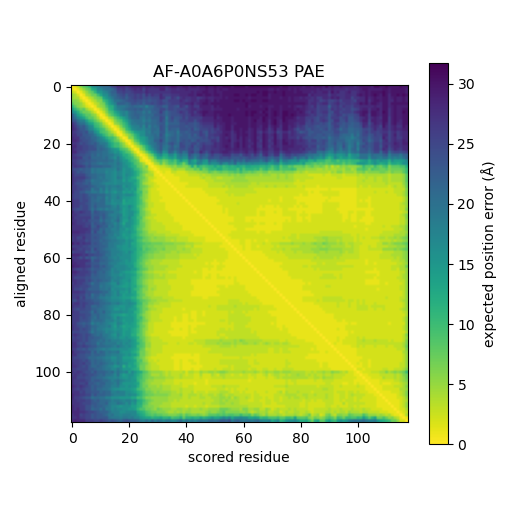.349 1.482 -5.925 1.00 95.50 84 ILE A O 1
ATOM 662 N N . VAL A 1 85 ? 8.077 1.591 -4.498 1.00 95.12 85 VAL A N 1
ATOM 663 C CA . VAL A 1 85 ? 8.812 2.616 -5.254 1.00 95.12 85 VAL A CA 1
ATOM 664 C C . VAL A 1 85 ? 9.144 2.125 -6.666 1.00 95.12 85 VAL A C 1
ATOM 666 O O . VAL A 1 85 ? 8.876 2.844 -7.627 1.00 95.12 85 VAL A O 1
ATOM 669 N N . SER A 1 86 ? 9.644 0.897 -6.828 1.00 94.06 86 SER A N 1
ATOM 670 C CA . SER A 1 86 ? 9.953 0.322 -8.144 1.00 94.06 86 SER A CA 1
ATOM 671 C C . SER A 1 86 ? 8.711 0.166 -9.027 1.00 94.06 86 SER A C 1
ATOM 673 O O . SER A 1 86 ? 8.761 0.447 -10.227 1.00 94.06 86 SER A O 1
ATOM 675 N N . ALA A 1 87 ? 7.572 -0.239 -8.461 1.00 93.56 87 ALA A N 1
ATOM 676 C CA . ALA A 1 87 ? 6.311 -0.331 -9.194 1.00 93.56 87 ALA A CA 1
ATOM 677 C C . ALA A 1 87 ? 5.857 1.049 -9.687 1.00 93.56 87 ALA A C 1
ATOM 679 O O . ALA A 1 87 ? 5.497 1.207 -10.853 1.00 93.56 87 ALA A O 1
ATOM 680 N N . ILE A 1 88 ? 5.952 2.071 -8.836 1.00 93.50 88 ILE A N 1
ATOM 681 C CA . ILE A 1 88 ? 5.556 3.433 -9.199 1.00 93.50 88 ILE A CA 1
ATOM 682 C C . ILE A 1 88 ? 6.507 4.031 -10.240 1.00 93.50 88 ILE A C 1
ATOM 684 O O . ILE A 1 88 ? 6.043 4.629 -11.206 1.00 93.50 88 ILE A O 1
ATOM 688 N N . GLN A 1 89 ? 7.821 3.845 -10.097 1.00 92.31 89 GLN A N 1
ATOM 689 C CA . GLN A 1 89 ? 8.807 4.321 -11.074 1.00 92.31 89 GLN A CA 1
ATOM 690 C C . GLN A 1 89 ? 8.629 3.662 -12.447 1.00 92.31 89 GLN A C 1
ATOM 692 O O . GLN A 1 89 ? 8.812 4.311 -13.474 1.00 92.31 89 GLN A O 1
ATOM 697 N N . SER A 1 90 ? 8.278 2.376 -12.467 1.00 89.62 90 SER A N 1
ATOM 698 C CA . SER A 1 90 ? 8.183 1.596 -13.702 1.00 89.62 90 SER A CA 1
ATOM 699 C C . SER A 1 90 ? 6.831 1.718 -14.408 1.00 89.62 90 SER A C 1
ATOM 701 O O . SER A 1 90 ? 6.786 1.606 -15.634 1.00 89.62 90 SER A O 1
ATOM 703 N N . SER A 1 91 ? 5.748 1.935 -13.651 1.00 86.75 91 SER A N 1
ATOM 704 C CA . SER A 1 91 ? 4.371 1.825 -14.155 1.00 86.75 91 SER A CA 1
ATOM 705 C C . SER A 1 91 ? 3.467 3.014 -13.805 1.00 86.75 91 SER A C 1
ATOM 707 O O . SER A 1 91 ? 2.399 3.158 -14.401 1.00 86.75 91 SER A O 1
ATOM 709 N N . GLY A 1 92 ? 3.898 3.896 -12.899 1.00 90.69 92 GLY A N 1
ATOM 710 C CA . GLY A 1 92 ? 3.125 5.031 -12.393 1.00 90.69 92 GLY A CA 1
ATOM 711 C C . GLY A 1 92 ? 2.172 4.655 -11.254 1.00 90.69 92 GLY A C 1
ATOM 712 O O . GLY A 1 92 ? 1.727 3.513 -11.137 1.00 90.69 92 GLY A O 1
ATOM 713 N N . ILE A 1 93 ? 1.823 5.631 -10.406 1.00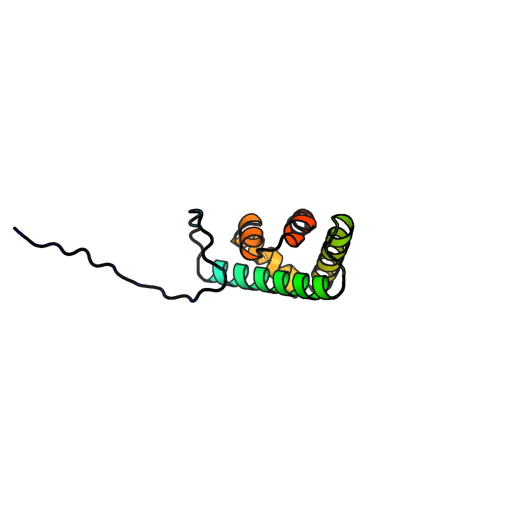 91.62 93 ILE A N 1
ATOM 714 C CA . ILE A 1 93 ? 0.945 5.371 -9.253 1.00 91.62 93 ILE A CA 1
ATOM 715 C C . ILE A 1 93 ? -0.473 4.971 -9.669 1.00 91.62 93 ILE A C 1
ATOM 717 O O . ILE A 1 93 ? -1.077 4.125 -9.018 1.00 91.62 93 ILE A O 1
ATOM 721 N N . THR A 1 94 ? -0.987 5.506 -10.779 1.00 90.69 94 THR A N 1
ATOM 722 C CA . THR A 1 94 ? -2.314 5.142 -11.292 1.00 90.69 94 THR A CA 1
ATOM 723 C C . THR A 1 94 ? -2.408 3.650 -11.602 1.00 90.69 94 THR A C 1
ATOM 725 O O . THR A 1 94 ? -3.410 3.026 -11.272 1.00 90.69 94 THR A O 1
ATOM 728 N N . ALA A 1 95 ? -1.356 3.055 -12.171 1.00 91.19 95 ALA A N 1
ATOM 729 C CA . ALA A 1 95 ? -1.331 1.624 -12.459 1.00 91.19 95 ALA A CA 1
ATOM 730 C C . ALA A 1 95 ? -1.298 0.791 -11.173 1.00 91.19 95 ALA A C 1
ATOM 732 O O . ALA A 1 95 ? -2.007 -0.206 -11.064 1.00 91.19 95 ALA A O 1
ATOM 733 N N . LEU A 1 96 ? -0.524 1.228 -10.172 1.00 93.25 96 LEU A N 1
ATOM 734 C CA . LEU A 1 96 ? -0.507 0.594 -8.852 1.00 93.25 96 LEU A CA 1
ATOM 735 C C . LEU A 1 96 ? -1.880 0.670 -8.171 1.00 93.25 96 LEU A C 1
ATOM 737 O O . LEU A 1 96 ? -2.344 -0.321 -7.618 1.00 93.25 96 LEU A O 1
ATOM 741 N N . GLN A 1 97 ? -2.553 1.817 -8.255 1.00 91.81 97 GLN A N 1
ATOM 742 C CA . GLN A 1 97 ? -3.900 2.012 -7.724 1.00 91.81 97 GLN A CA 1
ATOM 743 C C . GLN A 1 97 ? -4.923 1.079 -8.383 1.00 91.81 97 GLN A C 1
ATOM 745 O O . GLN A 1 97 ? -5.718 0.454 -7.684 1.00 91.81 97 GLN A O 1
ATOM 750 N N . GLU A 1 98 ? -4.899 0.984 -9.716 1.00 90.88 98 GLU A N 1
ATOM 751 C CA . GLU A 1 98 ? -5.773 0.091 -10.484 1.00 90.88 98 GLU A CA 1
ATOM 752 C C . GLU A 1 98 ? -5.499 -1.385 -10.149 1.00 90.88 98 GLU A C 1
ATOM 754 O O . GLU A 1 98 ? -6.439 -2.168 -10.035 1.00 90.88 98 GLU A O 1
ATOM 759 N N . ALA A 1 99 ? -4.235 -1.758 -9.918 1.00 92.12 99 ALA A N 1
ATOM 760 C CA . ALA A 1 99 ? -3.847 -3.124 -9.572 1.00 92.12 99 ALA A CA 1
ATOM 761 C C . ALA A 1 99 ? -4.220 -3.534 -8.134 1.00 92.12 99 ALA A C 1
ATOM 763 O O . ALA A 1 99 ? -4.495 -4.707 -7.892 1.00 92.12 99 ALA A O 1
ATOM 764 N N . VAL A 1 100 ? -4.230 -2.597 -7.178 1.00 91.81 100 VAL A N 1
ATOM 765 C CA . VAL A 1 100 ? -4.579 -2.878 -5.773 1.00 91.81 100 VAL A CA 1
ATOM 766 C C . VAL A 1 100 ? -6.092 -3.076 -5.578 1.00 91.81 100 VAL A C 1
ATOM 768 O O . VAL A 1 100 ? -6.476 -3.770 -4.650 1.00 91.81 100 VAL A O 1
ATOM 771 N N . ASP A 1 101 ? -6.967 -2.507 -6.419 1.00 86.94 101 ASP A N 1
ATOM 772 C CA . ASP A 1 101 ? -8.443 -2.665 -6.355 1.00 86.94 101 ASP A CA 1
ATOM 773 C C . ASP A 1 101 ? -9.037 -2.587 -4.922 1.00 86.94 101 ASP A C 1
ATOM 775 O O . ASP A 1 101 ? -9.904 -3.365 -4.514 1.00 86.94 101 ASP A O 1
ATOM 779 N N . ASN A 1 102 ? -8.544 -1.641 -4.109 1.00 88.19 102 ASN A N 1
ATOM 780 C CA . ASN A 1 102 ? -8.959 -1.471 -2.714 1.00 88.19 102 ASN A CA 1
ATOM 781 C C . ASN A 1 102 ? -9.234 -0.000 -2.378 1.00 88.19 102 ASN A C 1
ATOM 783 O O . ASN A 1 102 ? -8.324 0.829 -2.457 1.00 88.19 102 ASN A O 1
ATOM 787 N N . PRO A 1 103 ? -10.443 0.362 -1.907 1.00 88.31 103 PRO A N 1
ATOM 788 C CA . PRO A 1 103 ? -10.776 1.754 -1.602 1.00 88.31 103 PRO A CA 1
ATOM 789 C C . PRO A 1 103 ? -9.940 2.356 -0.462 1.00 88.31 103 PRO A C 1
ATOM 791 O O . PRO A 1 103 ? -9.890 3.579 -0.335 1.00 88.31 103 PRO A O 1
ATOM 794 N N . LEU A 1 104 ? -9.291 1.535 0.374 1.00 93.25 104 LEU A N 1
ATOM 795 C CA . LEU A 1 104 ? -8.375 2.008 1.416 1.00 93.25 104 LEU A CA 1
ATOM 796 C C . LEU A 1 104 ? -7.066 2.559 0.832 1.00 93.25 104 LEU A C 1
ATOM 798 O O . LEU A 1 104 ? -6.488 3.470 1.422 1.00 93.25 104 LEU A O 1
ATOM 802 N N . PHE A 1 105 ? -6.636 2.074 -0.340 1.00 93.69 105 PHE A N 1
ATOM 803 C CA . PHE A 1 105 ? -5.439 2.572 -1.022 1.00 93.69 105 PHE A CA 1
ATOM 804 C C . PHE A 1 105 ? -5.550 4.067 -1.333 1.00 93.69 105 PHE A C 1
ATOM 806 O O . PHE A 1 105 ? -4.624 4.828 -1.070 1.00 93.69 105 PHE A O 1
ATOM 813 N N . ASN A 1 106 ? -6.719 4.510 -1.803 1.00 91.81 106 ASN A N 1
ATOM 814 C CA . ASN A 1 106 ? -6.971 5.907 -2.176 1.00 91.81 106 ASN A CA 1
ATOM 815 C C . ASN A 1 106 ? -6.792 6.888 -1.007 1.00 91.81 106 ASN A C 1
ATOM 817 O O . ASN A 1 106 ? -6.599 8.077 -1.225 1.00 91.81 106 ASN A O 1
ATOM 821 N N . ILE A 1 107 ? -6.887 6.409 0.235 1.00 93.44 107 ILE A N 1
ATOM 822 C CA . ILE A 1 107 ? -6.725 7.238 1.435 1.00 93.44 107 ILE A CA 1
ATOM 823 C C . ILE A 1 107 ? -5.240 7.431 1.765 1.00 93.44 107 ILE A C 1
ATOM 825 O O . ILE A 1 107 ? -4.866 8.456 2.329 1.00 93.44 107 ILE A O 1
ATOM 829 N N . MET A 1 108 ? -4.396 6.463 1.403 1.00 92.19 108 MET A N 1
ATOM 830 C CA . MET A 1 108 ? -2.948 6.512 1.613 1.00 92.19 108 MET A CA 1
ATOM 831 C C . MET A 1 108 ? -2.154 6.847 0.343 1.00 92.19 108 MET A C 1
ATOM 833 O O . MET A 1 108 ? -0.928 6.864 0.397 1.00 92.19 108 MET A O 1
ATOM 837 N N . SER A 1 109 ? -2.806 7.123 -0.793 1.00 88.69 109 SER A N 1
ATOM 838 C CA . SER A 1 109 ? -2.117 7.324 -2.076 1.00 88.69 109 SER A CA 1
ATOM 839 C C . SER A 1 109 ? -1.128 8.490 -2.036 1.00 88.69 109 SER A C 1
ATOM 841 O O . SER A 1 109 ? -0.025 8.352 -2.546 1.00 88.69 109 SER A O 1
ATOM 843 N N . SER A 1 110 ? -1.450 9.588 -1.346 1.00 87.75 110 SER A N 1
ATOM 844 C CA . SER A 1 110 ? -0.539 10.732 -1.182 1.00 87.75 110 SER A CA 1
ATOM 845 C C . SER A 1 110 ? 0.739 10.385 -0.412 1.00 87.75 110 SER A C 1
ATOM 847 O O . SER A 1 110 ? 1.813 10.883 -0.742 1.00 87.75 110 SER A O 1
ATOM 849 N N . PHE A 1 111 ? 0.658 9.500 0.587 1.00 90.12 111 PHE A N 1
ATOM 850 C CA . PHE A 1 111 ? 1.851 8.967 1.248 1.00 90.12 111 PHE A CA 1
ATOM 851 C C . PHE A 1 111 ? 2.685 8.132 0.272 1.00 90.12 111 PHE A C 1
ATOM 853 O O . PHE A 1 111 ? 3.902 8.284 0.212 1.00 90.12 111 PHE A O 1
ATOM 860 N N . ILE A 1 112 ? 2.023 7.275 -0.508 1.00 90.31 112 ILE A N 1
ATOM 861 C CA . ILE A 1 112 ? 2.672 6.404 -1.490 1.00 90.31 112 ILE A CA 1
ATOM 862 C C . ILE A 1 112 ? 3.387 7.232 -2.573 1.00 90.31 112 ILE A C 1
ATOM 864 O O . ILE A 1 112 ? 4.503 6.886 -2.950 1.00 90.31 112 ILE A O 1
ATOM 868 N N . GLU A 1 113 ? 2.819 8.364 -3.003 1.00 87.94 113 GLU A N 1
ATOM 869 C CA . GLU A 1 113 ? 3.499 9.343 -3.873 1.00 87.94 113 GLU A CA 1
ATOM 870 C C . GLU A 1 113 ? 4.718 9.976 -3.193 1.00 87.94 113 GLU A C 1
ATOM 872 O O . GLU A 1 113 ? 5.772 10.122 -3.813 1.00 87.94 113 GLU A O 1
ATOM 877 N N . GLY A 1 114 ? 4.599 10.311 -1.905 1.00 87.12 114 GLY A N 1
ATOM 878 C CA . GLY A 1 114 ? 5.687 10.876 -1.105 1.00 87.12 114 GLY A CA 1
ATOM 879 C C . GLY A 1 114 ? 6.922 9.975 -1.009 1.00 87.12 114 GLY A C 1
ATOM 880 O O . GLY A 1 114 ? 8.032 10.480 -0.874 1.00 87.12 114 GLY A O 1
ATOM 881 N N . LEU A 1 115 ? 6.774 8.653 -1.161 1.00 86.12 115 LEU A N 1
ATOM 882 C CA . LEU A 1 115 ? 7.905 7.716 -1.150 1.00 86.12 115 LEU A CA 1
ATOM 883 C C . LEU A 1 115 ? 8.902 7.932 -2.301 1.00 86.12 115 LEU A C 1
ATOM 885 O O . LEU A 1 115 ? 10.043 7.485 -2.189 1.00 86.12 115 LEU A O 1
ATOM 889 N N . LEU A 1 116 ? 8.490 8.593 -3.389 1.00 80.38 116 LEU A N 1
ATOM 890 C CA . LEU A 1 116 ? 9.346 8.879 -4.546 1.00 80.38 116 LEU A CA 1
ATOM 891 C C . LEU A 1 116 ? 10.305 10.053 -4.323 1.00 80.38 116 LEU A C 1
ATOM 893 O O . LEU A 1 116 ? 11.321 10.137 -5.010 1.00 80.38 116 LEU A O 1
ATOM 897 N N . ASN A 1 117 ? 9.973 10.952 -3.395 1.00 72.94 117 ASN A N 1
ATOM 898 C CA . ASN A 1 117 ? 10.683 12.208 -3.161 1.00 72.94 117 ASN A CA 1
ATOM 899 C C . ASN A 1 117 ? 11.126 12.279 -1.685 1.00 72.94 117 ASN A C 1
ATOM 901 O O . ASN A 1 117 ? 10.438 12.925 -0.892 1.00 72.94 117 ASN A O 1
ATOM 905 N N . PRO A 1 118 ? 12.207 11.569 -1.301 1.00 59.69 118 PRO A N 1
ATOM 906 C CA . PRO A 1 118 ? 12.698 11.524 0.077 1.00 59.69 118 PRO A CA 1
ATOM 907 C C . PRO A 1 118 ? 13.305 12.845 0.564 1.00 59.69 118 PRO A C 1
ATOM 909 O O . PRO A 1 118 ? 13.878 13.592 -0.264 1.00 59.69 118 PRO A O 1
#

Mean predicted aligned error: 10.32 Å

Foldseek 3Di:
DDDDDDDDDDDDDDDDDDDPPDDDPPDPADPVLVVLLLVLLVVLLVLLVVLCVVWPDPDPVRLLVSLVVSLVVCVVDVVSLVSLLVNCVRPNLVSSVNSNPDPSCVSNSVVSVVSNPD

Solvent-accessible surface area (backbone atoms only — not comparable to full-atom values): 7259 Å² total; per-residue (Å²): 139,84,89,78,84,81,80,83,81,86,80,79,94,72,84,82,85,73,81,93,73,93,70,97,72,86,74,91,67,52,77,64,47,51,48,40,33,51,53,30,17,49,54,51,39,54,50,52,53,59,39,56,76,77,39,66,66,90,45,72,70,37,34,47,53,46,26,54,53,50,50,56,50,37,74,74,29,65,69,58,42,49,38,42,46,51,20,32,76,67,59,34,60,69,50,41,53,65,63,35,74,45,82,55,50,74,74,35,43,69,59,62,58,46,67,76,64,124

pLDDT: mean 81.09, std 21.22, range [34.25, 97.81]

Sequence (118 aa):
MPDNTINFTNQGNASIYGKQVGIDKQYNYNSEQQKTLAEAAQEIQDLLEQLAKKYPTNTLSQKGIVATKAVEAIEKNPNMKERIVSAIQSSGITALQEAVDNPLFNIMSSFIEGLLNP